Protein AF-A0A0G0BPX8-F1 (afdb_monomer)

InterPro domains:
  IPR027434 Homing endonuclease [SSF55608] (2-77)

Secondary structure (DSSP, 8-state):
-TTTEEEEEEEEEETTEEEEEEEEEEE-S-HHHHHHHHHHHHHTT---B--STTEEEE--HHHHHHHHHHT--S---HHHHHHHTT--

Organism: NCBI:txid1618478

Nearest PDB structures (foldseek):
  2dch-assembly1_X  TM=7.684E-01  e=4.024E-04  Thermoproteus
  5t2h-assembly1_A  TM=5.449E-01  e=1.790E-02  synthetic construct
  4z1x-assembly2_A  TM=5.261E-01  e=2.787E-02  Fusarium graminearum PH-1
  6bcg-assembly3_G  TM=6.075E-01  e=8.169E-02  Leptographium truncatum
  7rcd-assembly1_A  TM=5.190E-01  e=1.121E-01  synthetic construct

Mean predicted aligned error: 5.11 Å

pLDDT: mean 86.61, std 10.6, range [43.56, 96.81]

Solvent-accessible surface area (backbone atoms only — not comparable to full-atom values): 5239 Å² total; per-residue (Å²): 101,63,84,56,27,48,74,45,71,52,71,52,73,58,95,91,44,78,46,75,41,53,30,40,40,34,51,46,90,50,64,72,58,50,51,52,52,46,51,52,36,44,72,72,71,46,81,63,40,72,88,49,99,46,36,42,29,37,69,51,48,70,55,44,55,46,43,51,70,76,72,50,70,90,61,72,51,70,74,54,53,33,66,74,69,68,58,126

Foldseek 3Di:
DQPQKDKDWDWDDDPNDIDIAIKMKGFDPDPVVQVVVQVVCVVVVADWDDPDPGMIMRGDRVVVVVCCVPVNYPNDDPVNVCVVVVPD

Sequence (88 aa):
MDTDGCFTIHKYKVKGKEYQYPKIVFSNQSEPILDFVYRGLLYLKYNPKRTLKYDVWLHNQNEVMRYLKEVGTNNIKLSIKKILGGVR

Structure (mmCIF, N/CA/C/O backbone):
data_AF-A0A0G0BPX8-F1
#
_entry.id   AF-A0A0G0BPX8-F1
#
loop_
_atom_site.group_PDB
_atom_site.id
_atom_site.type_symbol
_atom_site.label_atom_id
_atom_site.label_alt_id
_atom_site.label_comp_id
_atom_site.label_asym_id
_atom_site.label_entity_id
_atom_site.label_seq_id
_atom_site.pdbx_PDB_ins_code
_atom_site.Cartn_x
_atom_site.Cartn_y
_atom_site.Cartn_z
_atom_site.occupancy
_atom_site.B_iso_or_equiv
_atom_site.auth_seq_id
_atom_site.auth_comp_id
_atom_site.auth_asym_id
_atom_site.auth_atom_id
_atom_site.pdbx_PDB_model_num
ATOM 1 N N . MET A 1 1 ? 5.714 -8.499 -2.849 1.00 74.50 1 MET A N 1
ATOM 2 C CA . MET A 1 1 ? 5.754 -7.399 -1.861 1.00 74.50 1 MET A CA 1
ATOM 3 C C . MET A 1 1 ? 6.262 -7.849 -0.497 1.00 74.50 1 MET A C 1
ATOM 5 O O . MET A 1 1 ? 6.580 -6.985 0.294 1.00 74.50 1 MET A O 1
ATOM 9 N N . ASP A 1 2 ? 6.369 -9.144 -0.197 1.00 78.69 2 ASP A N 1
ATOM 10 C CA . ASP A 1 2 ? 6.679 -9.599 1.168 1.00 78.69 2 ASP A CA 1
ATOM 11 C C . ASP A 1 2 ? 8.060 -9.182 1.702 1.00 78.69 2 ASP A C 1
ATOM 13 O O . ASP A 1 2 ? 8.187 -8.980 2.908 1.00 78.69 2 ASP A O 1
ATOM 17 N N . THR A 1 3 ? 9.054 -9.020 0.822 1.00 76.62 3 THR A N 1
ATOM 18 C CA . THR A 1 3 ? 10.433 -8.655 1.193 1.00 76.62 3 THR A CA 1
ATOM 19 C C . THR A 1 3 ? 10.597 -7.157 1.454 1.00 76.62 3 THR A C 1
ATOM 21 O O . THR A 1 3 ? 10.981 -6.771 2.552 1.00 76.62 3 THR A O 1
ATOM 24 N N . ASP A 1 4 ? 10.254 -6.312 0.476 1.00 83.19 4 ASP A N 1
ATOM 25 C CA . ASP A 1 4 ? 10.453 -4.852 0.570 1.00 83.19 4 ASP A CA 1
ATOM 26 C C . ASP A 1 4 ? 9.153 -4.087 0.874 1.00 83.19 4 ASP A C 1
ATOM 28 O O . ASP A 1 4 ? 9.058 -2.867 0.730 1.00 83.19 4 ASP A O 1
ATOM 32 N N . GLY A 1 5 ? 8.097 -4.811 1.237 1.00 82.88 5 GLY A N 1
ATOM 33 C CA . GLY A 1 5 ? 6.794 -4.254 1.557 1.00 82.88 5 GLY A CA 1
ATOM 34 C C . GLY A 1 5 ? 6.404 -4.466 3.008 1.00 82.88 5 GLY A C 1
ATOM 35 O O . GLY A 1 5 ? 6.860 -5.373 3.700 1.00 82.88 5 GLY A O 1
ATOM 36 N N . CYS A 1 6 ? 5.528 -3.590 3.480 1.00 85.31 6 CYS A N 1
ATOM 37 C CA . CYS A 1 6 ? 5.071 -3.556 4.851 1.00 85.31 6 CYS A CA 1
ATOM 38 C C . CYS A 1 6 ? 3.555 -3.369 4.899 1.00 85.31 6 CYS A C 1
ATOM 40 O O . CYS A 1 6 ? 2.980 -2.504 4.235 1.00 85.31 6 CYS A O 1
ATOM 42 N N . PHE A 1 7 ? 2.912 -4.152 5.761 1.00 85.56 7 PHE A N 1
ATOM 43 C CA . PHE A 1 7 ? 1.553 -3.878 6.201 1.00 85.56 7 PHE A CA 1
ATOM 44 C C . PHE A 1 7 ? 1.594 -2.931 7.398 1.00 85.56 7 PHE A C 1
ATOM 46 O O . PHE A 1 7 ? 2.271 -3.182 8.407 1.00 85.56 7 PHE A O 1
ATOM 53 N N . THR A 1 8 ? 0.842 -1.842 7.298 1.00 84.19 8 THR A N 1
ATOM 54 C CA . THR A 1 8 ? 0.717 -0.844 8.358 1.00 84.19 8 THR A CA 1
ATOM 55 C C . THR A 1 8 ? -0.745 -0.562 8.664 1.00 84.19 8 THR A C 1
ATOM 57 O O . THR A 1 8 ? -1.620 -0.725 7.816 1.00 84.19 8 THR A O 1
ATOM 60 N N . ILE A 1 9 ? -1.018 -0.155 9.899 1.00 86.00 9 ILE A N 1
ATOM 61 C CA . ILE A 1 9 ? -2.352 0.253 10.327 1.00 86.00 9 ILE A CA 1
ATOM 62 C C . ILE A 1 9 ? -2.313 1.758 10.497 1.00 86.00 9 ILE A C 1
ATOM 64 O O . ILE A 1 9 ? -1.630 2.281 11.375 1.00 86.00 9 ILE A O 1
ATOM 68 N N . HIS A 1 10 ? -3.071 2.452 9.664 1.00 87.38 10 HIS A N 1
ATOM 69 C CA . HIS A 1 10 ? -3.294 3.871 9.842 1.00 87.38 10 HIS A CA 1
ATOM 70 C C . HIS A 1 10 ? -4.383 4.075 10.890 1.00 87.38 10 HIS A C 1
ATOM 72 O O . HIS A 1 10 ? -5.516 3.636 10.688 1.00 87.38 10 HIS A O 1
ATOM 78 N N . LYS A 1 11 ? -4.032 4.728 12.000 1.00 88.94 11 LYS A N 1
ATOM 79 C CA . LYS A 1 11 ? -4.941 5.003 13.114 1.00 88.94 11 LYS A CA 1
ATOM 80 C C . LYS A 1 11 ? -5.172 6.498 13.251 1.00 88.94 11 LYS A C 1
ATOM 82 O O . LYS A 1 11 ? -4.220 7.268 13.180 1.00 88.94 11 LYS A O 1
ATOM 87 N N . TYR A 1 12 ? -6.415 6.902 13.473 1.00 89.75 12 TYR A N 1
ATOM 88 C CA . TYR A 1 12 ? -6.747 8.286 13.805 1.00 89.75 12 TYR A CA 1
ATOM 89 C C . TYR A 1 12 ? -8.014 8.360 14.660 1.00 89.75 12 TYR A C 1
ATOM 91 O O . TYR A 1 12 ? -8.837 7.444 14.664 1.00 89.75 12 TYR A O 1
ATOM 99 N N . LYS A 1 13 ? -8.171 9.461 15.399 1.00 93.94 13 LYS A N 1
ATOM 100 C CA . LYS A 1 13 ? -9.277 9.675 16.338 1.00 93.94 13 LYS A CA 1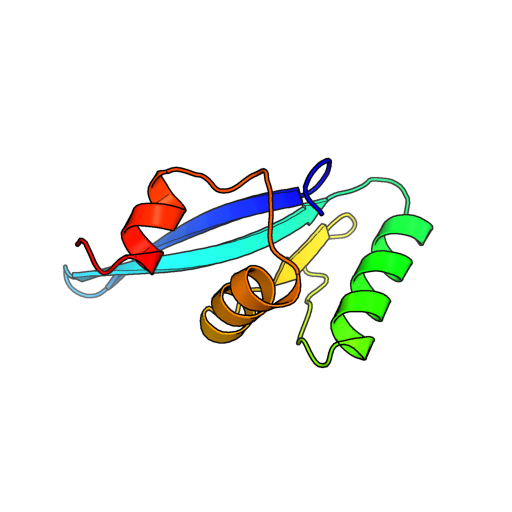
ATOM 101 C C . LYS A 1 13 ? -10.167 10.820 15.856 1.00 93.94 13 LYS A C 1
ATOM 103 O O . LYS A 1 13 ? -9.670 11.904 15.574 1.00 93.94 13 LYS A O 1
ATOM 108 N N . VAL A 1 14 ? -11.479 10.595 15.792 1.00 91.88 14 VAL A N 1
ATOM 109 C CA . VAL A 1 14 ? -12.483 11.618 15.447 1.00 91.88 14 VAL A CA 1
ATOM 110 C C . VAL A 1 14 ? -13.586 11.598 16.496 1.00 91.88 14 VAL A C 1
ATOM 112 O O . VAL A 1 14 ? -14.218 10.563 16.700 1.00 91.88 14 VAL A O 1
ATOM 115 N N . LYS A 1 15 ? -13.822 12.735 17.168 1.00 91.69 15 LYS A N 1
ATOM 116 C CA . LYS A 1 15 ? -14.853 12.892 18.218 1.00 91.69 15 LYS A CA 1
ATOM 117 C C . LYS A 1 15 ? -14.828 11.768 19.269 1.00 91.69 15 LYS A C 1
ATOM 119 O O . LYS A 1 15 ? -15.848 11.171 19.584 1.00 91.69 15 LYS A O 1
ATOM 124 N N . GLY A 1 16 ? -13.639 11.420 19.762 1.00 91.69 16 GLY A N 1
ATOM 125 C CA . GLY A 1 16 ? -13.484 10.359 20.765 1.00 91.69 16 GLY A CA 1
ATOM 126 C C . GLY A 1 16 ? -13.416 8.935 20.204 1.00 91.69 16 GLY A C 1
ATOM 127 O O . GLY A 1 16 ? -12.866 8.067 20.875 1.00 91.69 16 GLY A O 1
ATOM 128 N N . LYS A 1 17 ? -13.878 8.698 18.970 1.00 90.50 17 LYS A N 1
ATOM 129 C CA . LYS A 1 17 ? -13.872 7.379 18.326 1.00 90.50 17 LYS A CA 1
ATOM 130 C C . LYS A 1 17 ? -12.575 7.142 17.555 1.00 90.50 17 LYS A C 1
ATOM 132 O O . LYS A 1 17 ? -12.161 7.986 16.761 1.00 90.50 17 LYS A O 1
ATOM 137 N N . GLU A 1 18 ? -11.941 5.997 17.792 1.00 89.75 18 GLU A N 1
ATOM 138 C CA . GLU A 1 18 ? -10.747 5.567 17.064 1.00 89.75 18 GLU A CA 1
ATOM 139 C C . GLU A 1 18 ? -11.136 4.799 15.800 1.00 89.75 18 GLU A C 1
ATOM 141 O O . GLU A 1 18 ? -12.005 3.925 15.818 1.00 89.75 18 GLU A O 1
ATOM 146 N N . TYR A 1 19 ? -10.477 5.136 14.699 1.00 85.25 19 TYR A N 1
ATOM 147 C CA . TYR A 1 19 ? -10.611 4.462 13.423 1.00 85.25 19 TYR A CA 1
ATOM 148 C C . TYR A 1 19 ? -9.259 3.897 13.017 1.00 85.25 19 TYR A C 1
ATOM 150 O O . TYR A 1 19 ? -8.231 4.564 13.145 1.00 85.25 19 TYR A O 1
ATOM 158 N N . GLN A 1 20 ? -9.271 2.666 12.518 1.00 87.31 20 GLN A N 1
ATOM 159 C CA . GLN A 1 20 ? -8.078 1.951 12.094 1.00 87.31 20 GLN A CA 1
ATOM 160 C C . GLN A 1 20 ? -8.311 1.372 10.702 1.00 87.31 20 GLN A C 1
ATOM 162 O O . GLN A 1 20 ? -9.317 0.702 10.479 1.00 87.31 20 GLN A O 1
ATOM 167 N N . TYR A 1 21 ? -7.374 1.610 9.786 1.00 85.75 21 TYR A N 1
ATOM 168 C CA . TYR A 1 21 ? -7.446 1.107 8.416 1.00 85.75 21 TYR A CA 1
ATOM 169 C C . TYR A 1 21 ? -6.128 0.441 8.030 1.00 85.75 21 TYR A C 1
ATOM 171 O O . TYR A 1 21 ? -5.069 1.063 8.194 1.00 85.75 21 TYR A O 1
ATOM 179 N N . PRO A 1 22 ? -6.157 -0.795 7.510 1.00 88.38 22 PRO A N 1
ATOM 180 C CA . PRO A 1 22 ? -4.957 -1.440 7.012 1.00 88.38 22 PRO A CA 1
ATOM 181 C C . PRO A 1 22 ? -4.514 -0.777 5.701 1.00 88.38 22 PRO A C 1
ATOM 183 O O . PRO A 1 22 ? -5.334 -0.376 4.876 1.00 88.38 22 PRO A O 1
ATOM 186 N N . LYS A 1 23 ? -3.202 -0.662 5.518 1.00 90.56 23 LYS A N 1
ATOM 187 C CA . LYS A 1 23 ? -2.543 -0.157 4.312 1.00 90.56 23 LYS A CA 1
ATOM 188 C C . LYS A 1 23 ? -1.374 -1.069 3.960 1.00 90.56 23 LYS A C 1
ATOM 190 O O . LYS A 1 23 ? -0.742 -1.633 4.857 1.00 90.56 23 LYS A O 1
ATOM 195 N N . ILE A 1 24 ? -1.066 -1.157 2.672 1.00 91.69 24 ILE A N 1
ATOM 196 C CA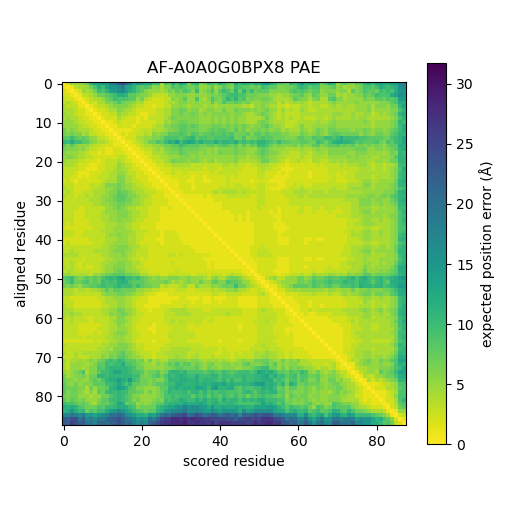 . ILE A 1 24 ? 0.142 -1.816 2.168 1.00 91.69 24 ILE A CA 1
ATOM 197 C C . ILE A 1 24 ? 1.043 -0.744 1.579 1.00 91.69 24 ILE A C 1
ATOM 199 O O . ILE A 1 24 ? 0.566 0.135 0.858 1.00 91.69 24 ILE A O 1
ATOM 203 N N . VAL A 1 25 ? 2.329 -0.830 1.881 1.00 92.19 25 VAL A N 1
ATOM 204 C CA . VAL A 1 25 ? 3.375 -0.068 1.207 1.00 92.19 25 VAL A CA 1
ATOM 205 C C . VAL A 1 25 ? 4.426 -1.028 0.679 1.00 92.19 25 VAL A C 1
ATOM 207 O O . VAL A 1 25 ? 4.731 -2.022 1.329 1.00 92.19 25 VAL A O 1
ATOM 210 N N . PHE A 1 26 ? 4.962 -0.734 -0.494 1.00 92.94 26 PHE A N 1
ATOM 211 C CA . PHE A 1 26 ? 6.169 -1.336 -1.032 1.00 92.94 26 PHE A CA 1
ATOM 212 C C . PHE A 1 26 ? 7.183 -0.226 -1.265 1.00 92.94 26 PHE A C 1
ATOM 214 O O . PHE A 1 26 ? 6.861 0.735 -1.966 1.00 92.94 26 PHE A O 1
ATOM 221 N N . SER A 1 27 ? 8.367 -0.357 -0.673 1.00 92.69 27 SER A N 1
ATOM 222 C CA . SER A 1 27 ? 9.393 0.684 -0.669 1.00 92.69 27 SER A CA 1
ATOM 223 C C . SER A 1 27 ? 10.700 0.129 -1.213 1.00 92.69 27 SER A C 1
ATOM 225 O O . SER A 1 27 ? 11.229 -0.839 -0.679 1.00 92.69 27 SER A O 1
ATOM 227 N N . ASN A 1 28 ? 11.246 0.732 -2.266 1.00 93.50 28 ASN A N 1
ATOM 228 C CA . ASN A 1 28 ? 12.497 0.278 -2.874 1.00 93.50 28 ASN A CA 1
ATOM 229 C C . ASN A 1 28 ? 13.236 1.462 -3.521 1.00 93.50 28 ASN A C 1
ATOM 231 O O . ASN A 1 28 ? 12.605 2.379 -4.034 1.00 93.50 28 ASN A O 1
ATOM 235 N N . GLN A 1 29 ? 14.572 1.467 -3.509 1.00 93.00 29 GLN A N 1
ATOM 236 C CA . GLN A 1 29 ? 15.359 2.529 -4.160 1.00 93.00 29 GLN A CA 1
ATOM 237 C C . GLN A 1 29 ? 15.453 2.358 -5.685 1.00 93.00 29 GLN A C 1
ATOM 239 O O . GLN A 1 29 ? 15.762 3.312 -6.399 1.00 93.00 29 GLN A O 1
ATOM 244 N N . SER A 1 30 ? 15.188 1.153 -6.190 1.00 93.81 30 SER A N 1
ATOM 245 C CA . SER A 1 30 ? 15.204 0.832 -7.613 1.00 93.81 30 SER A CA 1
ATOM 246 C C . SER A 1 30 ? 13.897 1.259 -8.281 1.00 93.81 30 SER A C 1
ATOM 248 O O . SER A 1 30 ? 12.859 0.609 -8.137 1.00 93.81 30 SER A O 1
ATOM 250 N N . GLU A 1 31 ? 13.957 2.340 -9.057 1.00 93.44 31 GLU A N 1
ATOM 251 C CA . GLU A 1 31 ? 12.820 2.859 -9.827 1.00 93.44 31 GLU A CA 1
ATOM 252 C C . GLU A 1 31 ? 12.189 1.813 -10.774 1.00 93.44 31 GLU A C 1
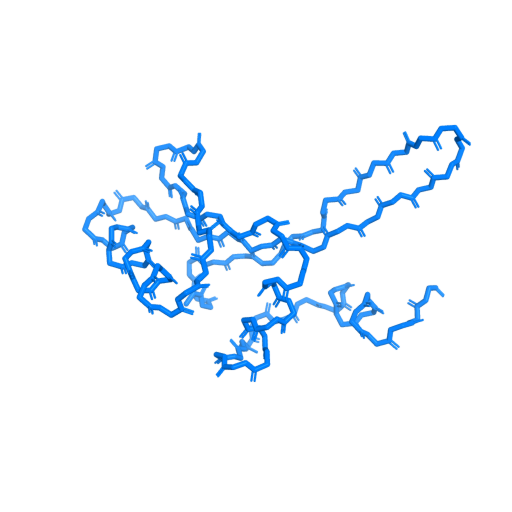ATOM 254 O O . GLU A 1 31 ? 10.962 1.705 -10.782 1.00 93.44 31 GLU A O 1
ATOM 259 N N . PRO A 1 32 ? 12.956 0.973 -11.506 1.00 95.69 32 PRO A N 1
ATOM 260 C CA . PRO A 1 32 ? 12.366 -0.087 -12.328 1.00 95.69 32 PRO A CA 1
ATOM 261 C C . PRO A 1 32 ? 11.534 -1.094 -11.525 1.00 95.69 32 PRO A C 1
ATOM 263 O O . PRO A 1 32 ? 10.499 -1.560 -11.997 1.00 95.69 32 PRO A O 1
ATOM 266 N N . ILE A 1 33 ? 11.959 -1.417 -10.298 1.00 94.31 33 ILE A N 1
ATOM 267 C CA . ILE A 1 33 ? 11.220 -2.336 -9.423 1.00 94.31 33 ILE A CA 1
ATOM 268 C C . ILE A 1 33 ? 9.927 -1.672 -8.937 1.00 94.31 33 ILE A C 1
ATOM 270 O O . ILE A 1 33 ? 8.875 -2.313 -8.925 1.00 94.31 33 ILE A O 1
ATOM 274 N N . LEU A 1 34 ? 9.975 -0.384 -8.582 1.00 94.38 34 LEU A N 1
ATOM 275 C CA . LEU A 1 34 ? 8.775 0.370 -8.215 1.00 94.38 34 LEU A CA 1
ATOM 276 C C . LEU A 1 34 ? 7.764 0.419 -9.360 1.00 94.38 34 LEU A C 1
ATOM 278 O O . LEU A 1 34 ? 6.581 0.170 -9.131 1.00 94.38 34 LEU A O 1
ATOM 282 N N . ASP A 1 35 ? 8.218 0.706 -10.582 1.00 95.44 35 ASP A N 1
ATOM 283 C CA . ASP A 1 35 ? 7.346 0.767 -11.756 1.00 95.44 35 ASP A CA 1
ATOM 284 C C . ASP A 1 35 ? 6.749 -0.609 -12.080 1.00 95.44 35 ASP A C 1
ATOM 286 O O . ASP A 1 35 ? 5.548 -0.721 -12.326 1.00 95.44 35 ASP A O 1
ATOM 290 N N . PHE A 1 36 ? 7.547 -1.676 -11.977 1.00 95.44 36 PHE A N 1
ATOM 291 C CA . PHE A 1 36 ? 7.062 -3.047 -12.132 1.00 95.44 36 PHE A CA 1
ATOM 292 C C . PHE A 1 36 ? 5.929 -3.366 -11.148 1.00 95.44 36 PHE A C 1
ATOM 294 O O . PHE A 1 36 ? 4.860 -3.828 -11.554 1.00 95.44 36 PHE A O 1
ATOM 301 N N . VAL A 1 37 ? 6.122 -3.072 -9.859 1.00 94.75 37 VAL A N 1
ATOM 302 C CA . VAL A 1 37 ? 5.102 -3.316 -8.831 1.00 94.75 37 VAL A CA 1
ATOM 303 C C . VAL A 1 37 ? 3.866 -2.442 -9.058 1.00 94.75 37 VAL A C 1
ATOM 305 O O . VAL A 1 37 ? 2.740 -2.937 -8.984 1.00 94.75 37 VAL A O 1
ATOM 308 N N . TYR A 1 38 ? 4.058 -1.158 -9.363 1.00 96.12 38 TYR A N 1
ATOM 309 C CA . TYR A 1 38 ? 2.973 -0.216 -9.628 1.00 96.12 38 TYR A CA 1
ATOM 310 C C . TYR A 1 38 ? 2.102 -0.670 -10.807 1.00 96.12 38 TYR A C 1
ATOM 312 O O . TYR A 1 38 ? 0.879 -0.773 -10.680 1.00 96.12 38 TYR A O 1
ATOM 320 N N . ARG A 1 39 ? 2.725 -1.017 -11.937 1.00 96.81 39 ARG A N 1
ATOM 321 C CA . ARG A 1 39 ? 2.022 -1.514 -13.126 1.00 96.81 39 ARG A CA 1
ATOM 322 C C . ARG A 1 39 ? 1.374 -2.868 -12.891 1.00 96.81 39 ARG A C 1
ATOM 324 O O . ARG A 1 39 ? 0.254 -3.071 -13.347 1.00 96.81 39 ARG A O 1
ATOM 331 N N . GLY A 1 40 ? 2.028 -3.769 -12.158 1.00 95.56 40 GLY A N 1
ATOM 332 C CA . GLY A 1 40 ? 1.451 -5.060 -11.783 1.00 95.56 40 GLY A CA 1
ATOM 333 C C . GLY A 1 40 ? 0.158 -4.895 -10.982 1.00 95.56 40 GLY A C 1
ATOM 334 O O . GLY A 1 40 ? -0.848 -5.536 -11.279 1.00 95.56 40 GLY A O 1
ATOM 335 N N . LEU A 1 41 ? 0.138 -3.967 -10.023 1.00 95.19 41 LEU A N 1
ATOM 336 C CA . LEU A 1 41 ? -1.073 -3.641 -9.272 1.00 95.19 41 LEU A CA 1
ATOM 337 C C . LEU A 1 41 ? -2.172 -3.032 -10.156 1.00 95.19 41 LEU A C 1
ATOM 339 O O . LEU A 1 41 ? -3.329 -3.435 -10.042 1.00 95.19 41 LEU A O 1
ATOM 343 N N . LEU A 1 42 ? -1.833 -2.110 -11.062 1.00 96.81 42 LEU A N 1
ATOM 344 C CA . LEU A 1 42 ? -2.803 -1.559 -12.020 1.00 96.81 42 LEU A CA 1
ATOM 345 C C . LEU A 1 42 ? -3.381 -2.635 -12.948 1.00 96.81 42 LEU A C 1
ATOM 347 O O . LEU A 1 42 ? -4.586 -2.658 -13.205 1.00 96.81 42 LEU A O 1
ATOM 351 N N . TYR A 1 43 ? -2.533 -3.542 -13.434 1.00 96.81 43 TYR A N 1
ATOM 352 C CA . TYR A 1 43 ? -2.935 -4.667 -14.275 1.00 96.81 43 TYR A CA 1
ATOM 353 C C . TYR A 1 43 ? -3.952 -5.561 -13.555 1.00 96.81 43 TYR A C 1
ATOM 355 O O . TYR A 1 43 ? -5.001 -5.884 -14.113 1.00 96.81 43 TYR A O 1
ATOM 363 N N . LEU A 1 44 ? -3.708 -5.840 -12.273 1.00 94.94 44 LEU A N 1
ATOM 364 C CA . LEU A 1 44 ? -4.617 -6.559 -11.378 1.00 94.94 44 LEU A CA 1
ATOM 365 C C . LEU A 1 44 ? -5.820 -5.712 -10.896 1.00 94.94 44 LEU A C 1
ATOM 367 O O . LEU A 1 44 ? -6.519 -6.091 -9.957 1.00 94.94 44 LEU A O 1
ATOM 371 N N . LYS A 1 45 ? -6.084 -4.561 -11.529 1.00 96.50 45 LYS A N 1
ATOM 372 C CA . LYS A 1 45 ? -7.225 -3.668 -11.257 1.00 96.50 45 LYS A CA 1
ATOM 373 C C . LYS A 1 45 ? -7.262 -3.115 -9.829 1.00 96.50 45 LYS A C 1
ATOM 375 O O . LYS A 1 45 ? -8.341 -2.907 -9.267 1.00 96.50 45 LYS A O 1
ATOM 380 N N . TYR A 1 46 ? -6.100 -2.902 -9.218 1.00 96.00 46 TYR A N 1
ATOM 381 C CA . TYR A 1 46 ? -5.957 -2.118 -7.989 1.00 96.00 46 TYR A CA 1
ATOM 382 C C . TYR A 1 46 ? -5.727 -0.636 -8.312 1.00 96.00 46 TYR A C 1
ATOM 384 O O . TYR A 1 46 ? -5.403 -0.284 -9.445 1.00 96.00 46 TYR A O 1
ATOM 392 N N . ASN A 1 47 ? -5.838 0.228 -7.302 1.00 96.38 47 ASN A N 1
ATOM 393 C CA . ASN A 1 47 ? -5.576 1.663 -7.396 1.00 96.38 47 ASN A CA 1
ATOM 394 C C . ASN A 1 47 ? -4.327 2.059 -6.580 1.00 96.38 47 ASN A C 1
ATOM 396 O O . ASN A 1 47 ? -4.440 2.759 -5.564 1.00 96.38 47 ASN A O 1
ATOM 400 N N . PRO A 1 48 ? -3.120 1.612 -6.986 1.00 95.62 48 PRO A N 1
ATOM 401 C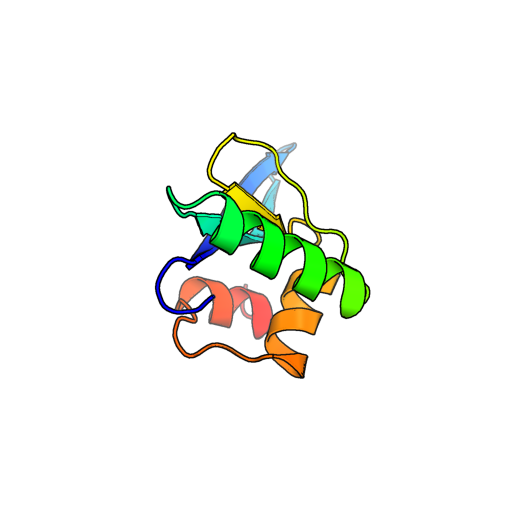 CA . PRO A 1 48 ? -1.888 1.974 -6.303 1.00 95.62 48 PRO A CA 1
ATOM 402 C C . PRO A 1 48 ? -1.619 3.480 -6.372 1.00 95.62 48 PRO A C 1
ATOM 404 O O . PRO A 1 48 ? -1.924 4.146 -7.363 1.00 95.62 48 PRO A O 1
ATOM 407 N N . LYS A 1 49 ? -0.979 4.019 -5.332 1.00 95.12 49 LYS A N 1
ATOM 408 C CA . LYS A 1 49 ? -0.525 5.415 -5.282 1.00 95.12 49 LYS A CA 1
ATOM 409 C C . LYS A 1 49 ? 0.984 5.501 -5.104 1.00 95.12 49 LYS A C 1
ATOM 411 O O . LYS A 1 49 ? 1.547 4.784 -4.285 1.00 95.12 49 LYS A O 1
ATOM 416 N N . ARG A 1 50 ? 1.618 6.435 -5.811 1.00 91.62 50 ARG A N 1
ATOM 417 C CA . ARG A 1 50 ? 3.014 6.836 -5.590 1.00 91.62 50 ARG A CA 1
ATOM 418 C C . ARG A 1 50 ? 3.015 8.185 -4.884 1.00 91.62 50 ARG A C 1
ATOM 420 O O . ARG A 1 50 ? 2.957 9.226 -5.524 1.00 91.62 50 ARG A O 1
ATOM 427 N N . THR A 1 51 ? 2.930 8.161 -3.558 1.00 80.62 51 THR A N 1
ATOM 428 C CA . THR A 1 51 ? 2.875 9.382 -2.733 1.00 80.62 51 THR A CA 1
ATOM 429 C C . THR A 1 51 ? 4.262 9.938 -2.431 1.00 80.62 51 THR A C 1
ATOM 431 O O . THR A 1 51 ? 4.409 11.142 -2.255 1.00 80.62 51 THR A O 1
ATOM 434 N N . LEU A 1 52 ? 5.272 9.069 -2.388 1.00 82.81 52 LEU A N 1
ATOM 435 C CA . LEU A 1 52 ? 6.674 9.406 -2.179 1.00 82.81 52 LEU A CA 1
ATOM 436 C C . LEU A 1 52 ? 7.514 8.816 -3.313 1.00 82.81 52 LEU A C 1
ATOM 438 O O . LEU A 1 52 ? 7.083 7.893 -4.004 1.00 82.81 52 LEU A O 1
ATOM 442 N N . LYS A 1 53 ? 8.729 9.348 -3.486 1.00 86.94 53 LYS A N 1
ATOM 443 C CA . LYS A 1 53 ? 9.635 8.971 -4.582 1.00 86.94 53 LYS A CA 1
ATOM 444 C C . LYS A 1 53 ? 9.887 7.459 -4.645 1.00 86.94 53 LYS A C 1
ATOM 446 O O . LYS A 1 53 ? 9.898 6.897 -5.735 1.00 86.94 53 LYS A O 1
ATOM 451 N N . TYR A 1 54 ? 10.033 6.817 -3.486 1.00 93.50 54 TYR A N 1
ATOM 452 C CA . TYR A 1 54 ? 10.481 5.428 -3.377 1.00 93.50 54 TYR A CA 1
ATOM 453 C C . TYR A 1 54 ? 9.397 4.441 -2.942 1.00 93.50 54 TYR A C 1
ATOM 455 O O . TYR A 1 54 ? 9.730 3.320 -2.573 1.00 93.50 54 TYR A O 1
ATOM 463 N N . ASP A 1 55 ? 8.119 4.839 -2.994 1.00 94.06 55 ASP A N 1
ATOM 464 C CA . ASP A 1 55 ? 7.030 4.038 -2.438 1.00 94.06 55 ASP A CA 1
ATOM 465 C C . ASP A 1 55 ? 5.866 3.822 -3.411 1.00 94.06 55 ASP A C 1
ATOM 467 O O . ASP A 1 55 ? 5.447 4.723 -4.145 1.00 94.06 55 ASP A O 1
ATOM 471 N N . VAL A 1 56 ? 5.260 2.639 -3.316 1.00 94.75 56 VAL A N 1
ATOM 472 C CA . VAL A 1 56 ? 3.976 2.282 -3.925 1.00 94.75 56 VAL A CA 1
ATOM 473 C C . VAL A 1 56 ? 3.010 1.837 -2.830 1.00 94.75 56 VAL A C 1
ATOM 475 O O . VAL A 1 56 ? 3.290 0.911 -2.074 1.00 94.75 56 VAL A O 1
ATOM 478 N N . TRP A 1 57 ? 1.849 2.480 -2.755 1.00 94.81 57 TRP A N 1
ATOM 479 C CA . TRP A 1 57 ? 0.870 2.297 -1.687 1.00 94.81 57 TRP A CA 1
ATOM 480 C C . TRP A 1 57 ? -0.455 1.722 -2.181 1.00 94.81 57 TRP A C 1
ATOM 482 O O . TRP A 1 57 ? -0.982 2.168 -3.196 1.00 94.81 57 TRP A O 1
ATOM 492 N N . LEU A 1 58 ? -1.066 0.845 -1.381 1.00 93.44 58 LEU A N 1
ATOM 493 C CA . LEU A 1 58 ? -2.499 0.537 -1.431 1.00 93.44 58 LEU A CA 1
ATOM 494 C C . LEU A 1 58 ? -3.164 1.050 -0.153 1.00 93.44 58 LEU A C 1
ATOM 496 O O . LEU A 1 58 ? -2.908 0.560 0.950 1.00 93.44 58 LEU A O 1
ATOM 500 N N . HIS A 1 59 ? -4.006 2.072 -0.302 1.00 90.88 59 HIS A N 1
ATOM 501 C CA . HIS A 1 59 ? -4.655 2.746 0.827 1.00 90.88 59 HIS A CA 1
ATOM 502 C C . HIS A 1 59 ? -6.097 2.312 1.074 1.00 90.88 59 HIS A C 1
ATOM 504 O O . HIS A 1 59 ? -6.602 2.516 2.176 1.00 90.88 59 HIS A O 1
ATOM 510 N N . ASN A 1 60 ? -6.779 1.797 0.052 1.00 90.12 60 ASN A N 1
ATOM 511 C CA . ASN A 1 60 ? -8.173 1.409 0.172 1.00 90.12 60 ASN A CA 1
ATOM 512 C C . ASN A 1 60 ? -8.258 0.087 0.939 1.00 90.12 60 ASN A C 1
ATOM 514 O O . ASN A 1 60 ? -7.681 -0.912 0.520 1.00 90.12 60 ASN A O 1
ATOM 518 N N . GLN A 1 61 ? -8.993 0.074 2.051 1.00 88.31 61 GLN A N 1
ATOM 519 C CA . GLN A 1 61 ? -9.143 -1.124 2.871 1.00 88.31 61 GLN A CA 1
ATOM 520 C C . GLN A 1 61 ? -9.678 -2.307 2.059 1.00 88.31 61 GLN A C 1
ATOM 522 O O . GLN A 1 61 ? -9.118 -3.390 2.164 1.00 88.31 61 GLN A O 1
ATOM 527 N N . ASN A 1 62 ? -10.699 -2.110 1.221 1.00 90.38 62 ASN A N 1
ATOM 528 C CA . ASN A 1 62 ? -11.280 -3.186 0.412 1.00 90.38 62 ASN A CA 1
ATOM 529 C C . ASN A 1 62 ? -10.255 -3.772 -0.562 1.00 90.38 62 ASN A C 1
ATOM 531 O O . ASN A 1 62 ? -10.217 -4.980 -0.770 1.00 90.38 62 ASN A O 1
ATOM 535 N N . GLU A 1 63 ? -9.382 -2.932 -1.112 1.00 92.94 63 GLU A N 1
ATOM 536 C CA . GLU A 1 63 ? -8.277 -3.382 -1.956 1.00 92.94 63 GLU A CA 1
ATOM 537 C C . GLU A 1 63 ? -7.211 -4.128 -1.161 1.00 92.94 63 GLU A C 1
ATOM 539 O O . GLU A 1 63 ? -6.716 -5.144 -1.625 1.00 92.94 63 GLU A O 1
ATOM 544 N N . VAL A 1 64 ? -6.888 -3.688 0.053 1.00 89.94 64 VAL A N 1
ATOM 545 C CA . VAL A 1 64 ? -5.960 -4.416 0.929 1.00 89.94 64 VAL A CA 1
ATOM 546 C C . VAL A 1 64 ? -6.525 -5.792 1.301 1.00 89.94 64 VAL A C 1
ATOM 548 O O . VAL A 1 64 ? -5.799 -6.782 1.242 1.00 89.94 64 VAL A O 1
ATOM 551 N N . MET A 1 65 ? -7.824 -5.882 1.612 1.00 87.75 65 MET A N 1
ATOM 552 C CA . MET A 1 65 ? -8.511 -7.163 1.835 1.00 87.75 65 MET A CA 1
ATOM 553 C C . MET A 1 65 ? -8.434 -8.056 0.596 1.00 87.75 65 MET A C 1
ATOM 555 O O . MET A 1 65 ? -8.136 -9.245 0.701 1.00 87.75 65 MET A O 1
ATOM 559 N N . ARG A 1 66 ? -8.713 -7.481 -0.580 1.00 92.19 66 ARG A N 1
ATOM 560 C CA . ARG A 1 66 ? -8.699 -8.203 -1.852 1.00 92.19 66 ARG A CA 1
ATOM 561 C C . ARG A 1 66 ? -7.295 -8.704 -2.186 1.00 92.19 66 ARG A C 1
ATOM 563 O O . ARG A 1 66 ? -7.147 -9.879 -2.496 1.00 92.19 66 ARG A O 1
ATOM 570 N N . TYR A 1 67 ? -6.274 -7.868 -2.004 1.00 91.88 67 TYR A N 1
ATOM 571 C CA . TYR A 1 67 ? -4.870 -8.226 -2.209 1.00 91.88 67 TYR A CA 1
ATOM 572 C C . TYR A 1 67 ? -4.471 -9.413 -1.335 1.00 91.88 67 TYR A C 1
ATOM 574 O O . TYR A 1 67 ? -3.906 -10.388 -1.819 1.00 91.88 67 TYR A O 1
ATOM 582 N N . LEU A 1 68 ? -4.826 -9.370 -0.051 1.00 86.69 68 LEU A N 1
ATOM 583 C CA . LEU A 1 68 ? -4.562 -10.468 0.875 1.00 86.69 68 LEU A CA 1
ATOM 584 C C . LEU A 1 68 ? -5.265 -11.773 0.486 1.00 86.69 68 LEU A C 1
ATOM 586 O O . LEU A 1 68 ? -4.736 -12.843 0.769 1.00 86.69 68 LEU A O 1
ATOM 590 N N . LYS A 1 69 ? -6.440 -11.694 -0.142 1.00 87.50 69 LYS A N 1
ATOM 591 C CA . LYS A 1 69 ? -7.193 -12.868 -0.592 1.00 87.50 69 LYS A CA 1
ATOM 592 C C . LYS A 1 69 ? -6.653 -13.444 -1.905 1.00 87.50 69 LYS A C 1
ATOM 594 O O . LYS A 1 69 ? -6.605 -14.659 -2.045 1.00 87.50 69 LYS A O 1
ATOM 599 N N . GLU A 1 70 ? -6.312 -12.586 -2.863 1.00 90.19 70 GLU A N 1
ATOM 600 C CA . GLU A 1 70 ? -5.922 -12.981 -4.224 1.00 90.19 70 GLU A CA 1
ATOM 601 C C . GLU A 1 70 ? -4.427 -13.271 -4.354 1.00 90.19 70 GLU A C 1
ATOM 603 O O . GLU A 1 70 ? -4.043 -14.256 -4.974 1.00 90.19 70 GLU A O 1
ATOM 608 N N . VAL A 1 71 ? -3.584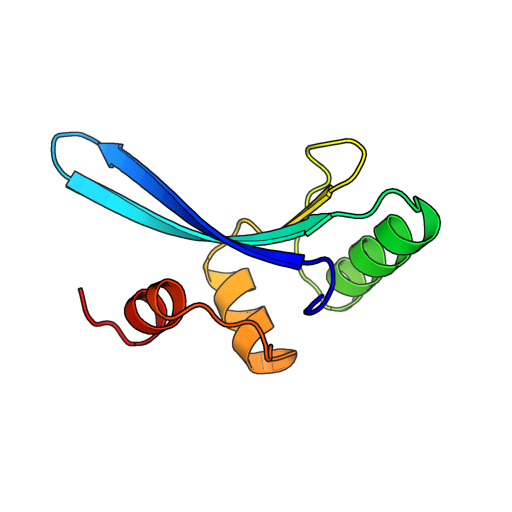 -12.407 -3.786 1.00 88.75 71 VAL A N 1
ATOM 609 C CA . VAL A 1 71 ? -2.120 -12.509 -3.874 1.00 88.75 71 VAL A CA 1
ATOM 610 C C . VAL A 1 71 ? -1.555 -13.239 -2.659 1.00 88.75 71 VAL A C 1
ATOM 612 O O . VAL A 1 71 ? -0.588 -13.989 -2.775 1.00 88.75 71 VAL A O 1
ATOM 615 N N . GLY A 1 72 ? -2.167 -13.041 -1.492 1.00 83.44 72 GLY A N 1
ATOM 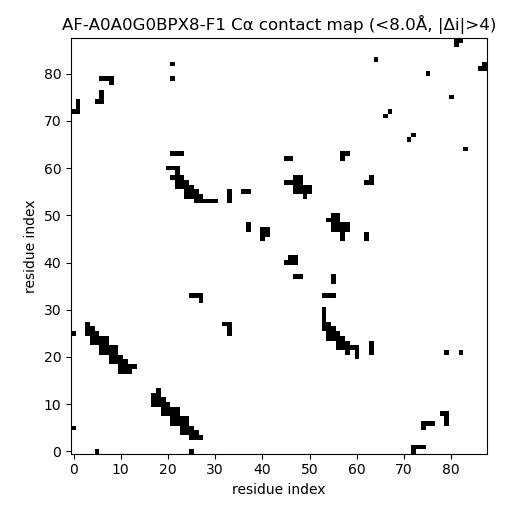616 C CA . GLY A 1 72 ? -1.634 -13.547 -0.234 1.00 83.44 72 GLY A CA 1
ATOM 617 C C . GLY A 1 72 ? -0.400 -12.775 0.235 1.00 83.44 72 GLY A C 1
ATOM 618 O O . GLY A 1 72 ? 0.099 -11.858 -0.418 1.00 83.44 72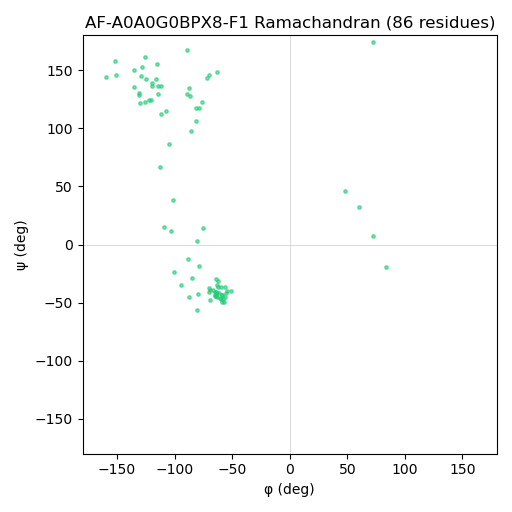 GLY A O 1
ATOM 619 N N . THR A 1 73 ? 0.069 -13.114 1.431 1.00 82.56 73 THR A N 1
ATOM 620 C CA . THR A 1 73 ? 1.332 -12.612 1.978 1.00 82.56 73 THR A CA 1
ATOM 621 C C . THR A 1 73 ? 1.811 -13.545 3.081 1.00 82.56 73 THR A C 1
ATOM 623 O O . THR A 1 73 ? 1.011 -14.046 3.876 1.00 82.56 73 THR A O 1
ATOM 626 N N . ASN A 1 74 ? 3.122 -13.722 3.175 1.00 80.31 74 ASN A N 1
ATOM 627 C CA . ASN A 1 74 ? 3.763 -14.376 4.310 1.00 80.31 74 ASN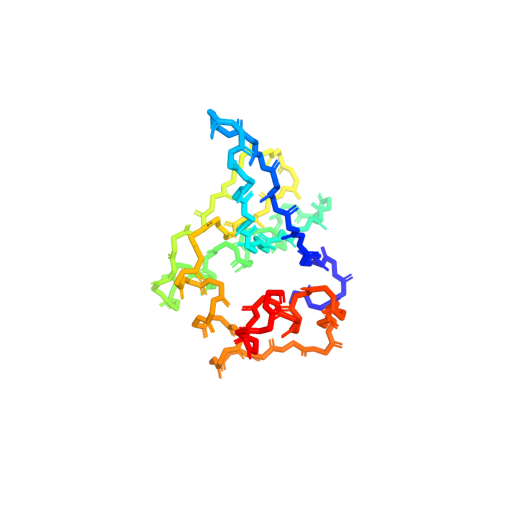 A CA 1
ATOM 628 C C . ASN A 1 74 ? 4.112 -13.381 5.433 1.00 80.31 74 ASN A C 1
ATOM 630 O O . ASN A 1 74 ? 4.390 -13.793 6.556 1.00 80.31 74 ASN A O 1
ATOM 634 N N . ASN A 1 75 ? 4.045 -12.070 5.167 1.00 74.88 75 ASN A N 1
ATOM 635 C CA . ASN A 1 75 ? 4.438 -11.002 6.094 1.00 74.88 75 ASN A CA 1
ATOM 636 C C . ASN A 1 75 ? 3.229 -10.340 6.785 1.00 74.88 75 ASN A C 1
ATOM 638 O O . ASN A 1 75 ? 3.156 -9.120 6.976 1.00 74.88 75 ASN A O 1
ATOM 642 N N . ILE A 1 76 ? 2.222 -11.140 7.145 1.00 73.50 76 ILE A N 1
ATOM 643 C CA . ILE A 1 76 ? 1.032 -10.606 7.804 1.00 73.50 76 ILE A CA 1
ATOM 644 C C . ILE A 1 76 ? 1.304 -10.359 9.293 1.00 73.50 76 ILE A C 1
ATOM 646 O O . ILE A 1 76 ? 1.552 -11.271 10.085 1.00 73.50 76 ILE A O 1
ATOM 650 N N . LYS A 1 77 ? 1.216 -9.096 9.713 1.00 73.69 77 LYS A N 1
ATOM 651 C CA . LYS A 1 77 ? 1.347 -8.746 11.133 1.00 73.69 77 LYS A CA 1
ATOM 652 C C . LYS A 1 77 ? 0.137 -9.236 11.927 1.00 73.69 77 LYS A C 1
ATOM 654 O O . LYS A 1 77 ? -1.001 -9.176 11.459 1.00 73.69 77 LYS A O 1
ATOM 659 N N . LEU A 1 78 ? 0.361 -9.636 13.180 1.00 72.88 78 LEU A N 1
ATOM 660 C CA . LEU A 1 78 ? -0.709 -10.070 14.088 1.00 72.88 78 LEU A CA 1
ATOM 661 C C . LEU A 1 78 ? -1.797 -8.998 14.264 1.00 72.88 78 LEU A C 1
ATOM 663 O O . LEU A 1 78 ? -2.982 -9.309 14.335 1.00 72.88 78 LEU A O 1
ATOM 667 N N . SER A 1 79 ? -1.403 -7.726 14.293 1.00 68.56 79 SER A N 1
ATOM 668 C CA . SER A 1 79 ? -2.326 -6.594 14.389 1.00 68.56 79 SER A CA 1
ATOM 669 C C . SER A 1 79 ? -3.259 -6.482 13.179 1.00 68.56 79 SER A C 1
ATOM 671 O O . SER A 1 79 ? -4.426 -6.140 13.339 1.00 68.56 79 SER A O 1
ATOM 673 N N . ILE A 1 80 ? -2.777 -6.833 11.984 1.00 74.44 80 ILE A N 1
ATOM 674 C CA . ILE A 1 80 ? -3.591 -6.896 10.770 1.00 74.44 80 ILE A CA 1
ATOM 675 C C . ILE A 1 80 ? -4.564 -8.071 10.882 1.00 74.44 80 ILE A C 1
ATOM 677 O O . ILE A 1 80 ? -5.759 -7.862 10.713 1.00 74.44 80 ILE A O 1
ATOM 681 N N . LYS A 1 81 ? -4.100 -9.266 11.282 1.00 75.88 81 LYS A N 1
ATOM 682 C CA . LYS A 1 81 ? -4.976 -10.436 11.501 1.00 75.88 81 LYS A CA 1
ATOM 683 C C . LYS A 1 81 ? -6.177 -10.122 12.407 1.00 75.88 81 LYS A C 1
ATOM 685 O O . LYS A 1 81 ? -7.279 -10.558 12.099 1.00 75.88 81 LYS A O 1
ATOM 690 N N . LYS A 1 82 ? -5.989 -9.332 13.473 1.00 75.06 82 LYS A N 1
ATOM 691 C CA . LYS A 1 82 ? -7.083 -8.909 14.373 1.00 75.06 82 LYS A CA 1
ATOM 692 C C . LYS A 1 82 ? -8.143 -8.058 13.662 1.00 75.06 82 LYS A C 1
ATOM 694 O O . LYS A 1 82 ? -9.329 -8.340 13.789 1.00 75.06 82 LYS A O 1
ATOM 699 N N . ILE A 1 83 ? -7.713 -7.083 12.855 1.00 72.81 83 ILE A N 1
ATOM 700 C CA . ILE A 1 83 ? -8.617 -6.236 12.056 1.00 72.81 83 ILE A CA 1
ATOM 701 C C . ILE A 1 83 ? -9.375 -7.068 11.012 1.00 72.81 83 ILE A C 1
ATOM 703 O O . ILE A 1 83 ? -10.569 -6.858 10.815 1.00 72.81 83 ILE A O 1
ATOM 707 N N . LEU A 1 84 ? -8.696 -8.018 10.360 1.00 70.12 84 LEU A N 1
ATOM 708 C CA . LEU A 1 84 ? -9.300 -8.886 9.341 1.00 70.12 84 LEU A CA 1
ATOM 709 C C . LEU A 1 84 ? -10.297 -9.890 9.936 1.00 70.12 84 LEU A C 1
ATOM 711 O O . LEU A 1 84 ? -11.315 -10.176 9.317 1.00 70.12 84 LEU A O 1
ATOM 715 N N . GLY A 1 85 ? -9.999 -10.425 11.124 1.00 66.56 85 GLY A N 1
ATOM 716 C CA . GLY A 1 85 ? -10.814 -11.429 11.814 1.00 66.56 85 GLY A CA 1
ATOM 717 C C . GLY A 1 85 ? -12.018 -10.867 12.572 1.00 66.56 85 GLY A C 1
ATOM 718 O O . GLY A 1 85 ? -12.699 -11.623 13.255 1.00 66.56 85 GLY A O 1
ATOM 719 N N . GLY A 1 86 ? -12.274 -9.556 12.500 1.00 54.94 86 GLY A N 1
ATOM 720 C CA . GLY A 1 86 ? -13.416 -8.923 13.166 1.00 54.94 86 GLY A CA 1
ATOM 721 C C . GLY A 1 86 ? -13.303 -8.818 14.691 1.00 54.94 86 GLY A C 1
ATOM 722 O O . GLY A 1 86 ? -14.256 -8.383 15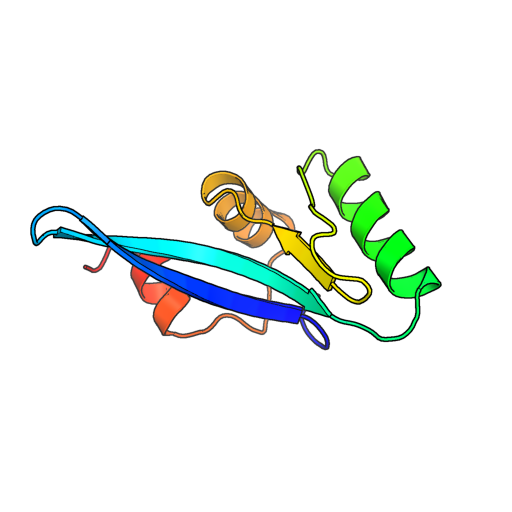.334 1.00 54.94 86 GLY A O 1
ATOM 723 N N . VAL A 1 87 ? -12.155 -9.164 15.281 1.00 43.56 87 VAL A N 1
ATOM 724 C CA . VAL A 1 87 ? -11.937 -9.031 16.726 1.00 43.56 87 VAL A CA 1
ATOM 725 C C . VAL A 1 87 ? -11.458 -7.609 17.004 1.00 43.56 87 VAL A C 1
ATOM 727 O O . VAL A 1 87 ? -10.284 -7.282 16.807 1.00 43.56 87 VAL A O 1
ATOM 730 N N . ARG A 1 88 ? -12.413 -6.761 17.395 1.00 43.88 88 ARG A N 1
ATOM 731 C CA . ARG A 1 88 ? -12.152 -5.472 18.043 1.00 43.88 88 ARG A CA 1
ATOM 732 C C . ARG A 1 88 ? -11.682 -5.685 19.473 1.00 43.88 88 ARG A C 1
ATOM 734 O O . ARG A 1 88 ? -12.277 -6.551 20.147 1.00 43.88 88 ARG A O 1
#

Radius of gyration: 13.54 Å; Cα contacts (8 Å, |Δi|>4): 124; chains: 1; bounding box: 30×27×35 Å